Protein AF-A0A2U8FQ97-F1 (afdb_monomer_lite)

Radius of gyration: 16.08 Å; chains: 1; bounding box: 51×28×32 Å

pLDDT: mean 88.87, std 15.56, range [47.72, 98.44]

Sequence (72 aa):
MSRADVLDWMRIAGYHADMRTFLRLYTENRISKRVADEAYRTGTRQKLAGMRCMCHECTKAPTSTTTGEPEK

Foldseek 3Di:
DDPVVLLQQLLCCLLVVPVVSLVVSCVVVVDPPVSSVVSSVNSVVCNVVVHQDPDPVSPPDPPDPDDDDDDD

Structure (mmCIF, N/CA/C/O backbone):
data_AF-A0A2U8FQ97-F1
#
_entry.id   AF-A0A2U8FQ97-F1
#
loop_
_atom_site.group_PDB
_atom_site.id
_atom_site.type_symbol
_atom_site.label_atom_id
_atom_site.label_alt_id
_atom_site.label_comp_id
_atom_site.label_asym_id
_atom_site.label_entity_id
_atom_site.label_seq_id
_atom_site.pdbx_PDB_ins_code
_atom_site.Cartn_x
_atom_site.Cartn_y
_atom_site.Cartn_z
_atom_site.occupancy
_atom_site.B_iso_or_equiv
_atom_site.auth_seq_id
_atom_site.auth_comp_id
_atom_site.auth_asym_id
_atom_site.auth_atom_id
_atom_site.pdbx_PDB_model_num
ATOM 1 N N . MET A 1 1 ? -12.207 10.863 4.146 1.00 74.69 1 MET A N 1
ATOM 2 C CA . MET A 1 1 ? -11.683 9.838 3.223 1.00 74.69 1 MET A CA 1
ATOM 3 C C . MET A 1 1 ? -12.646 8.667 3.254 1.00 74.69 1 MET A C 1
ATOM 5 O O . MET A 1 1 ? -13.062 8.286 4.345 1.00 74.69 1 MET A O 1
ATOM 9 N N . SER A 1 2 ? -13.079 8.167 2.099 1.00 92.62 2 SER A N 1
ATOM 10 C CA . SER A 1 2 ? -13.955 6.996 2.047 1.00 92.62 2 SER A CA 1
ATOM 11 C C . SER A 1 2 ? -13.162 5.726 2.373 1.00 92.62 2 SER A C 1
ATOM 13 O O . SER A 1 2 ? -11.936 5.695 2.257 1.00 92.62 2 SER A O 1
ATOM 15 N N . ARG A 1 3 ? -13.850 4.644 2.759 1.00 92.31 3 ARG A N 1
ATOM 16 C CA . ARG A 1 3 ? -13.189 3.345 2.964 1.00 92.31 3 ARG A CA 1
ATOM 17 C C . ARG A 1 3 ? -12.492 2.860 1.689 1.00 92.31 3 ARG A C 1
ATOM 19 O O . ARG A 1 3 ? -11.424 2.268 1.792 1.00 92.31 3 ARG A O 1
ATOM 26 N N . ALA A 1 4 ? -13.093 3.094 0.522 1.00 94.88 4 ALA A N 1
ATOM 27 C CA . ALA A 1 4 ? -12.509 2.712 -0.760 1.00 94.88 4 ALA A CA 1
ATOM 28 C C . ALA A 1 4 ? -11.186 3.453 -0.993 1.00 94.88 4 ALA A C 1
ATOM 30 O O . ALA A 1 4 ? -10.171 2.808 -1.241 1.00 94.88 4 ALA A O 1
ATOM 31 N N . ASP A 1 5 ? -11.169 4.768 -0.757 1.00 95.12 5 ASP A N 1
ATOM 32 C CA . ASP A 1 5 ? -9.963 5.586 -0.909 1.00 95.12 5 ASP A CA 1
ATOM 33 C C . ASP A 1 5 ? -8.836 5.075 0.003 1.00 95.12 5 ASP A C 1
ATOM 35 O O . ASP A 1 5 ? -7.694 4.952 -0.429 1.00 95.12 5 ASP A O 1
ATOM 39 N N . VAL A 1 6 ? -9.141 4.735 1.265 1.00 96.69 6 VAL A N 1
ATOM 40 C CA . VAL A 1 6 ? -8.143 4.198 2.211 1.00 96.69 6 VAL A CA 1
ATOM 41 C C . VAL A 1 6 ? -7.520 2.909 1.676 1.00 96.69 6 VAL A C 1
ATOM 43 O O . VAL A 1 6 ? -6.308 2.728 1.779 1.00 96.69 6 VAL A O 1
ATOM 46 N N . LEU A 1 7 ? -8.327 2.011 1.105 1.00 97.25 7 LEU A N 1
ATOM 47 C CA . LEU A 1 7 ? -7.831 0.757 0.538 1.00 97.25 7 LEU A CA 1
ATOM 48 C C . LEU A 1 7 ? -6.963 0.997 -0.699 1.00 97.25 7 LEU A C 1
ATOM 50 O O . LEU A 1 7 ? -5.932 0.339 -0.847 1.00 97.25 7 LEU A O 1
ATOM 54 N N . ASP A 1 8 ? -7.319 1.972 -1.535 1.00 96.88 8 ASP A N 1
ATOM 55 C CA . ASP A 1 8 ? -6.488 2.380 -2.667 1.00 96.88 8 ASP A CA 1
ATOM 56 C C . ASP A 1 8 ? -5.146 2.954 -2.199 1.00 96.88 8 ASP A C 1
ATOM 58 O O . ASP A 1 8 ? -4.096 2.573 -2.723 1.00 96.88 8 ASP A O 1
ATOM 62 N N . TRP A 1 9 ? -5.142 3.784 -1.153 1.00 96.94 9 TRP A N 1
ATOM 63 C CA . TRP A 1 9 ? -3.910 4.296 -0.550 1.00 96.94 9 TRP A CA 1
ATOM 64 C C . TRP A 1 9 ? -3.066 3.197 0.103 1.00 96.94 9 TRP A C 1
ATOM 66 O O . TRP A 1 9 ? -1.846 3.198 -0.045 1.00 96.94 9 TRP A O 1
ATOM 76 N N . MET A 1 10 ? -3.685 2.215 0.763 1.00 98.06 10 MET A N 1
ATOM 77 C CA . MET A 1 10 ? -2.977 1.044 1.297 1.00 98.06 10 MET A CA 1
ATOM 78 C C . ME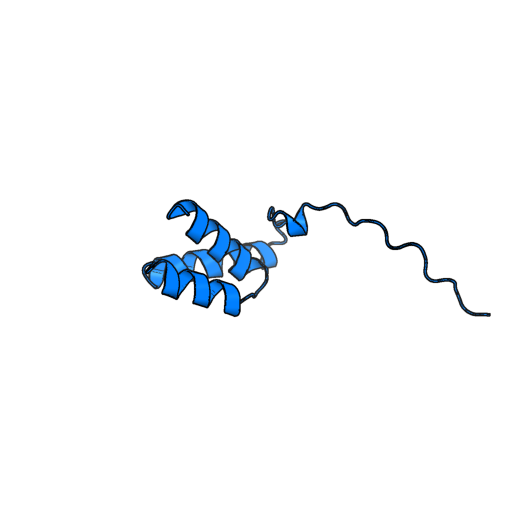T A 1 10 ? -2.359 0.196 0.180 1.00 98.06 10 MET A C 1
ATOM 80 O O . MET A 1 10 ? -1.244 -0.307 0.332 1.00 98.06 10 MET A O 1
ATOM 84 N N . ARG A 1 11 ? -3.046 0.067 -0.961 1.00 98.12 11 ARG A N 1
ATOM 85 C CA . ARG A 1 11 ? -2.506 -0.592 -2.155 1.00 98.12 11 ARG A CA 1
ATOM 86 C C . ARG A 1 11 ? -1.314 0.177 -2.721 1.00 98.12 11 ARG A C 1
ATOM 88 O O . ARG A 1 11 ? -0.294 -0.434 -3.024 1.00 98.12 11 ARG A O 1
ATOM 95 N N . ILE A 1 12 ? -1.405 1.503 -2.822 1.00 97.94 12 ILE A N 1
ATOM 96 C CA . ILE A 1 12 ? -0.289 2.361 -3.253 1.00 97.94 12 ILE A CA 1
ATOM 97 C C . ILE A 1 12 ? 0.900 2.205 -2.292 1.00 97.94 12 ILE A C 1
ATOM 99 O O . ILE A 1 12 ? 2.015 1.953 -2.742 1.00 97.94 12 ILE A O 1
ATOM 103 N N . ALA A 1 13 ? 0.673 2.240 -0.978 1.00 97.75 13 ALA A N 1
ATOM 104 C CA . ALA A 1 13 ? 1.717 2.003 0.020 1.00 97.75 13 ALA A CA 1
ATOM 105 C C . ALA A 1 13 ? 2.403 0.637 -0.181 1.00 97.75 13 ALA A C 1
ATOM 107 O O . ALA A 1 13 ? 3.631 0.547 -0.181 1.00 97.75 13 ALA A O 1
ATOM 108 N N . GLY A 1 14 ? 1.619 -0.409 -0.461 1.00 98.06 14 GLY A N 1
ATOM 109 C CA . GLY A 1 14 ? 2.112 -1.740 -0.821 1.00 98.06 14 GLY A CA 1
ATOM 110 C C . GLY A 1 14 ? 2.967 -1.787 -2.081 1.00 98.06 14 GLY A C 1
ATOM 111 O O . GLY A 1 14 ? 3.970 -2.503 -2.126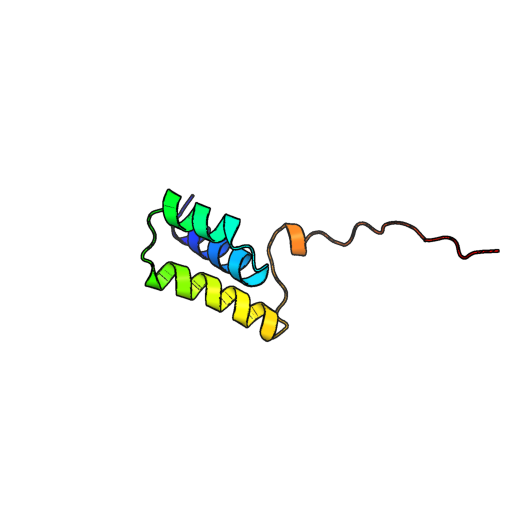 1.00 98.06 14 GLY A O 1
ATOM 112 N N . TYR A 1 15 ? 2.597 -1.008 -3.096 1.00 98.38 15 TYR A N 1
ATOM 113 C CA . TYR A 1 15 ? 3.370 -0.863 -4.326 1.00 98.38 15 TYR A CA 1
ATOM 114 C C . TYR A 1 15 ? 4.725 -0.189 -4.057 1.00 98.38 15 TYR A C 1
ATOM 116 O O . TYR A 1 15 ? 5.762 -0.632 -4.552 1.00 98.38 15 TYR A O 1
ATOM 124 N N . HIS A 1 16 ? 4.745 0.856 -3.232 1.00 97.56 16 HIS A N 1
ATOM 125 C CA . HIS A 1 16 ? 5.952 1.632 -2.928 1.00 97.56 16 HIS A CA 1
ATOM 126 C C . HIS A 1 16 ? 6.807 1.066 -1.787 1.00 97.56 16 HIS A C 1
ATOM 128 O O . HIS A 1 16 ? 7.879 1.601 -1.525 1.00 97.56 16 HIS A O 1
ATOM 134 N N . ALA A 1 17 ? 6.379 -0.030 -1.156 1.00 97.31 17 ALA A N 1
ATOM 135 C CA . ALA A 1 17 ? 6.966 -0.556 0.077 1.00 97.31 17 ALA A CA 1
ATOM 136 C C . ALA A 1 17 ? 6.977 0.463 1.241 1.00 97.31 17 ALA A C 1
ATOM 138 O O . ALA A 1 17 ? 7.832 0.411 2.125 1.00 97.31 17 ALA A O 1
ATOM 139 N N . ASP A 1 18 ? 6.012 1.388 1.254 1.00 97.44 18 ASP A N 1
ATOM 140 C CA . ASP A 1 18 ? 5.888 2.429 2.275 1.00 97.44 18 ASP A CA 1
ATOM 141 C C . ASP A 1 18 ? 5.096 1.919 3.484 1.00 97.44 18 ASP A C 1
ATOM 143 O O . ASP A 1 18 ? 3.879 2.087 3.620 1.00 97.44 18 ASP A O 1
ATOM 147 N N . MET A 1 19 ? 5.822 1.279 4.395 1.00 97.19 19 MET A N 1
ATOM 148 C CA . MET A 1 19 ? 5.233 0.701 5.596 1.00 97.19 19 MET A CA 1
ATOM 149 C C . MET A 1 19 ? 4.746 1.759 6.595 1.00 97.19 19 MET A C 1
ATOM 151 O O . MET A 1 19 ? 3.824 1.509 7.373 1.00 97.19 19 MET A O 1
ATOM 155 N N . ARG A 1 20 ? 5.317 2.967 6.553 1.00 97.81 20 ARG A N 1
ATOM 156 C CA . ARG A 1 20 ? 4.931 4.061 7.448 1.00 97.81 20 ARG A CA 1
ATOM 157 C C . ARG A 1 20 ? 3.536 4.565 7.104 1.00 97.81 20 ARG A C 1
ATOM 159 O O . ARG A 1 20 ? 2.691 4.688 7.992 1.00 97.81 20 ARG A O 1
ATOM 166 N N . THR A 1 21 ? 3.286 4.800 5.819 1.00 97.06 21 THR A N 1
ATOM 167 C CA . THR A 1 21 ? 1.971 5.217 5.326 1.00 97.06 21 THR A CA 1
ATOM 168 C C . THR A 1 21 ? 0.932 4.120 5.529 1.00 97.06 21 THR A C 1
ATOM 170 O O . THR A 1 21 ? -0.166 4.410 6.003 1.00 97.06 21 THR A O 1
ATOM 173 N N . PHE A 1 22 ? 1.281 2.854 5.274 1.00 98.00 22 PHE A N 1
ATOM 174 C CA . PHE A 1 22 ? 0.380 1.729 5.540 1.00 98.00 22 PHE A CA 1
ATOM 175 C C . PHE A 1 22 ? -0.086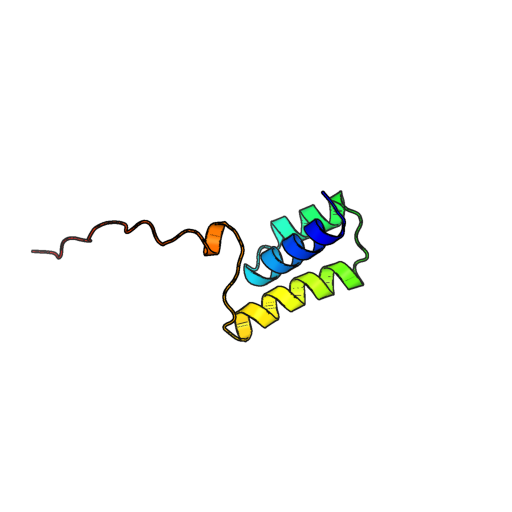 1.684 7.002 1.00 98.00 22 PHE A C 1
ATOM 177 O O . PHE A 1 22 ? -1.291 1.639 7.262 1.00 98.00 22 PHE A O 1
ATOM 184 N N . LEU A 1 23 ? 0.849 1.743 7.958 1.00 97.44 23 LEU A N 1
ATOM 185 C CA . LEU A 1 23 ? 0.523 1.690 9.385 1.00 97.44 23 LEU A CA 1
ATOM 186 C C . LEU A 1 23 ? -0.330 2.878 9.826 1.00 97.44 23 LEU A C 1
ATOM 188 O O . LEU A 1 23 ? -1.286 2.687 10.574 1.00 97.44 23 LEU A O 1
ATOM 192 N N . ARG A 1 24 ? -0.027 4.082 9.331 1.00 97.38 24 ARG A N 1
ATOM 193 C CA . ARG A 1 24 ? -0.828 5.279 9.603 1.00 97.38 24 ARG A CA 1
ATOM 194 C C . ARG A 1 24 ? -2.269 5.116 9.113 1.00 97.38 24 ARG A C 1
ATOM 196 O O . ARG A 1 24 ? -3.208 5.337 9.871 1.00 97.38 24 ARG A O 1
ATOM 203 N N . LEU A 1 25 ? -2.453 4.672 7.869 1.00 96.94 25 LEU A N 1
ATOM 204 C CA . LEU A 1 25 ? -3.783 4.434 7.304 1.00 96.94 25 LEU A CA 1
ATOM 205 C C . LEU A 1 25 ? -4.542 3.357 8.085 1.00 96.94 25 LEU A C 1
ATOM 207 O O . LEU A 1 25 ? -5.747 3.491 8.303 1.00 96.94 25 LEU A O 1
ATOM 211 N N . TYR A 1 26 ? -3.841 2.306 8.517 1.00 96.88 26 TYR A N 1
ATOM 212 C CA . TYR A 1 26 ? -4.409 1.207 9.290 1.00 96.88 26 TYR A CA 1
ATOM 213 C C . TYR A 1 26 ? -4.922 1.661 10.661 1.00 96.88 26 TYR A C 1
ATOM 215 O O . TYR A 1 26 ? -6.061 1.349 11.018 1.00 96.88 26 TYR A O 1
ATOM 223 N N . THR A 1 27 ? -4.122 2.426 11.409 1.00 96.19 27 THR A N 1
ATOM 224 C CA . THR A 1 27 ? -4.486 2.888 12.755 1.00 96.19 27 THR A CA 1
ATOM 225 C C . THR A 1 27 ? -5.568 3.964 12.726 1.00 96.19 27 THR A C 1
ATOM 227 O O . THR A 1 27 ? -6.524 3.881 13.497 1.00 96.19 27 THR A O 1
ATOM 230 N N . GLU A 1 28 ? -5.463 4.935 11.817 1.00 96.81 28 GLU A N 1
ATOM 231 C CA . GLU A 1 28 ? -6.393 6.067 11.737 1.00 96.81 28 GLU A CA 1
ATOM 232 C C . GLU A 1 28 ? -7.787 5.646 11.243 1.00 96.81 28 GLU A C 1
ATOM 234 O O . GLU A 1 28 ? -8.792 6.168 11.722 1.00 96.81 28 GLU A O 1
ATOM 239 N N . ASN A 1 29 ? -7.873 4.673 10.328 1.00 96.25 29 ASN A N 1
ATOM 240 C CA . ASN A 1 29 ? -9.139 4.304 9.675 1.00 96.25 29 ASN A CA 1
ATOM 241 C C . ASN A 1 29 ? -9.753 2.992 10.187 1.00 96.25 29 ASN A C 1
ATOM 243 O O . ASN A 1 29 ? -10.827 2.603 9.725 1.00 96.25 29 ASN A O 1
ATOM 247 N N . ARG A 1 30 ? -9.092 2.302 11.131 1.00 93.19 30 ARG A N 1
ATOM 248 C CA . ARG A 1 30 ? -9.580 1.070 11.788 1.00 93.19 30 ARG A CA 1
ATOM 249 C C . ARG A 1 30 ? -10.071 0.003 10.799 1.00 93.19 30 ARG A C 1
ATOM 251 O O . ARG A 1 30 ? -11.101 -0.645 10.994 1.00 93.19 30 ARG A O 1
ATOM 258 N N . ILE A 1 31 ? -9.334 -0.175 9.706 1.00 94.44 31 ILE A N 1
ATOM 259 C CA . ILE A 1 31 ? -9.619 -1.211 8.712 1.00 94.44 31 ILE A CA 1
ATOM 260 C C . ILE A 1 31 ? -9.304 -2.581 9.323 1.00 94.44 31 ILE A C 1
ATOM 262 O O . ILE A 1 31 ? -8.340 -2.736 10.065 1.00 94.44 31 ILE A O 1
ATOM 266 N N . SER A 1 32 ? -10.100 -3.604 9.001 1.00 96.56 32 SER A N 1
ATOM 267 C CA . SER A 1 32 ? -9.781 -4.980 9.401 1.00 96.56 32 SER A CA 1
ATOM 268 C C . SER A 1 32 ? -8.393 -5.373 8.894 1.00 96.56 32 SER A C 1
ATOM 270 O O . SER A 1 32 ? -8.110 -5.220 7.704 1.00 96.56 32 SER A O 1
ATOM 272 N N . LYS A 1 33 ? -7.565 -5.953 9.773 1.00 96.06 33 LYS A N 1
ATOM 273 C CA . LYS A 1 33 ? -6.205 -6.410 9.450 1.00 96.06 33 LYS A CA 1
ATOM 274 C C . LYS A 1 33 ? -6.147 -7.227 8.158 1.00 96.06 33 LYS A C 1
ATOM 276 O O . LYS A 1 33 ? -5.299 -6.970 7.316 1.00 96.06 33 LYS A O 1
ATOM 281 N N . ARG A 1 34 ? -7.085 -8.163 7.966 1.00 98.06 34 ARG A N 1
ATOM 282 C CA . ARG A 1 34 ? -7.138 -9.008 6.762 1.00 98.06 34 ARG A CA 1
ATOM 283 C C . ARG A 1 34 ? -7.259 -8.175 5.484 1.00 98.06 34 ARG A C 1
ATOM 285 O O . ARG A 1 34 ? -6.549 -8.434 4.522 1.00 98.06 34 ARG A O 1
ATOM 292 N N . VAL A 1 35 ? -8.149 -7.183 5.492 1.00 97.75 35 VAL A N 1
ATOM 293 C CA . VAL A 1 35 ? -8.429 -6.332 4.327 1.00 97.75 35 VAL A CA 1
ATOM 294 C C . VAL A 1 35 ? -7.261 -5.380 4.060 1.00 97.75 35 VAL A C 1
ATOM 296 O O . VAL A 1 35 ? -6.877 -5.191 2.910 1.00 97.75 35 VAL A O 1
ATOM 299 N N . ALA A 1 36 ? -6.663 -4.823 5.116 1.00 97.69 36 ALA A N 1
ATOM 300 C CA . ALA A 1 36 ? -5.486 -3.968 4.996 1.00 97.69 36 ALA A CA 1
ATOM 301 C C . ALA A 1 36 ? -4.286 -4.741 4.414 1.00 97.69 36 ALA A C 1
ATOM 303 O O . ALA A 1 36 ? -3.688 -4.306 3.429 1.00 97.69 36 ALA A O 1
ATOM 304 N N . ASP A 1 37 ? -3.987 -5.925 4.961 1.00 98.12 37 ASP A N 1
ATOM 305 C CA . ASP A 1 37 ? -2.900 -6.789 4.486 1.00 98.12 37 ASP A CA 1
ATOM 306 C C . ASP A 1 37 ? -3.102 -7.200 3.017 1.00 98.12 37 ASP A C 1
ATOM 308 O O . ASP A 1 37 ? -2.151 -7.232 2.236 1.00 98.12 37 ASP A O 1
ATOM 312 N N . GLU A 1 38 ? -4.339 -7.513 2.623 1.00 98.44 38 GLU A N 1
ATOM 313 C CA . GLU A 1 38 ? -4.685 -7.875 1.247 1.00 98.44 38 GLU A CA 1
ATOM 314 C C . GLU A 1 38 ? -4.470 -6.713 0.268 1.00 98.44 38 GLU A C 1
ATOM 316 O O . GLU A 1 38 ? -3.888 -6.917 -0.804 1.00 98.44 38 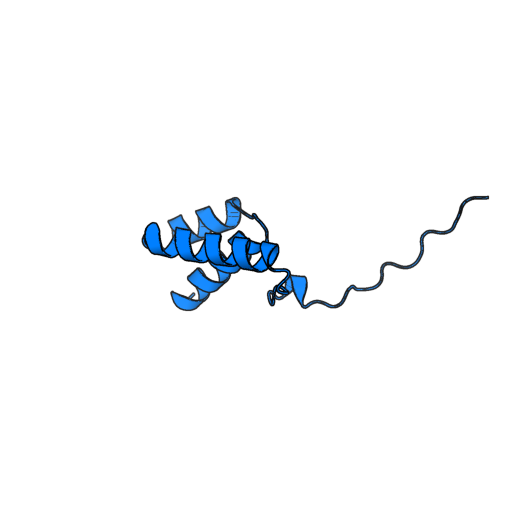GLU A O 1
ATOM 321 N N . ALA A 1 39 ? -4.868 -5.494 0.644 1.00 98.06 39 ALA A N 1
ATOM 322 C CA . ALA A 1 39 ? -4.628 -4.295 -0.155 1.00 98.06 39 ALA A CA 1
ATOM 323 C C . ALA A 1 39 ? -3.122 -4.043 -0.338 1.00 98.06 39 ALA A C 1
ATOM 325 O O . ALA A 1 39 ? -2.652 -3.907 -1.472 1.00 98.06 39 ALA A O 1
ATOM 326 N N . TYR A 1 40 ? -2.349 -4.089 0.753 1.00 98.44 40 TYR A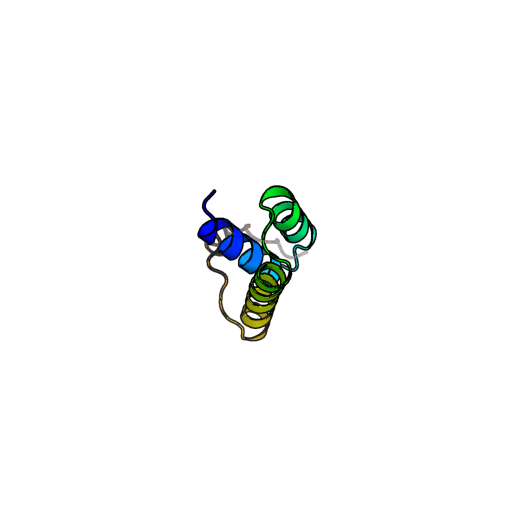 N 1
ATOM 327 C CA . TYR A 1 40 ? -0.897 -3.907 0.716 1.00 98.44 40 TYR A CA 1
ATOM 328 C C . TYR A 1 40 ? -0.213 -4.957 -0.174 1.00 98.44 40 TYR A C 1
ATOM 330 O O . TYR A 1 40 ? 0.516 -4.624 -1.110 1.00 98.44 40 TYR A O 1
ATOM 338 N N . ARG A 1 41 ? -0.512 -6.246 0.041 1.00 98.38 41 ARG A N 1
ATOM 339 C CA . ARG A 1 41 ? 0.045 -7.346 -0.769 1.00 98.38 41 ARG A CA 1
ATOM 340 C C . ARG A 1 41 ? -0.339 -7.238 -2.237 1.00 98.38 41 ARG A C 1
ATOM 342 O O . ARG A 1 41 ? 0.442 -7.621 -3.103 1.00 98.38 41 ARG A O 1
ATOM 349 N N . THR A 1 42 ? -1.535 -6.742 -2.537 1.00 98.38 42 THR A N 1
ATOM 350 C CA . THR A 1 42 ? -1.962 -6.511 -3.919 1.00 98.38 42 THR A CA 1
ATOM 351 C C . THR A 1 42 ? -1.090 -5.460 -4.591 1.00 98.38 42 THR A C 1
ATOM 353 O O . THR A 1 42 ? -0.601 -5.721 -5.685 1.00 98.38 42 THR A O 1
ATOM 356 N N . GLY A 1 43 ? -0.792 -4.347 -3.917 1.00 97.69 43 GLY A N 1
ATOM 357 C CA . GLY A 1 43 ? 0.167 -3.357 -4.411 1.00 97.69 43 GLY A CA 1
ATOM 358 C C . GLY A 1 43 ? 1.558 -3.940 -4.660 1.00 97.69 43 GLY A C 1
ATOM 359 O O . GLY A 1 43 ? 2.139 -3.746 -5.727 1.00 97.69 43 GLY A O 1
ATOM 360 N N . THR A 1 44 ? 2.070 -4.736 -3.716 1.00 98.31 44 THR A N 1
ATOM 361 C CA . THR A 1 44 ? 3.369 -5.409 -3.874 1.00 98.31 44 THR A CA 1
ATOM 362 C C . THR A 1 44 ? 3.373 -6.355 -5.079 1.00 98.31 44 THR A C 1
ATOM 364 O O . THR A 1 44 ? 4.298 -6.320 -5.888 1.00 98.31 44 THR A O 1
ATOM 367 N N . ARG A 1 45 ? 2.318 -7.165 -5.255 1.00 98.38 45 ARG A N 1
ATOM 368 C CA . ARG A 1 45 ? 2.174 -8.057 -6.418 1.00 98.38 45 ARG A CA 1
ATOM 369 C C . ARG A 1 45 ? 2.084 -7.288 -7.732 1.00 98.38 45 ARG A C 1
ATOM 371 O O . ARG A 1 45 ? 2.655 -7.738 -8.716 1.00 98.38 45 ARG A O 1
ATOM 378 N N . GLN A 1 46 ? 1.414 -6.137 -7.752 1.00 97.44 46 GLN A N 1
ATOM 379 C CA . GLN A 1 46 ? 1.346 -5.283 -8.941 1.00 97.44 46 GLN A CA 1
ATOM 380 C C . GLN A 1 46 ? 2.730 -4.813 -9.382 1.00 97.44 46 GLN A C 1
ATOM 382 O O . GLN A 1 46 ? 3.058 -4.930 -10.561 1.00 97.44 46 GLN A O 1
ATOM 387 N N . LYS A 1 47 ? 3.566 -4.374 -8.434 1.00 96.88 47 LYS A N 1
ATOM 388 C CA . LYS A 1 47 ? 4.960 -4.012 -8.714 1.00 96.88 47 LYS A CA 1
ATOM 389 C C . LYS A 1 47 ? 5.767 -5.200 -9.241 1.00 96.88 47 LYS A C 1
ATOM 391 O O . LYS A 1 47 ? 6.475 -5.055 -10.230 1.00 96.88 47 LYS A O 1
ATOM 396 N N . LEU A 1 48 ? 5.638 -6.374 -8.617 1.00 96.94 48 LEU A N 1
ATOM 397 C CA . LEU A 1 48 ? 6.337 -7.593 -9.053 1.00 96.94 48 LEU A CA 1
ATOM 398 C C . LEU A 1 48 ? 5.896 -8.068 -10.445 1.00 96.94 48 LEU A C 1
ATOM 400 O O . LEU A 1 48 ? 6.707 -8.600 -11.193 1.00 96.94 48 LEU A O 1
ATOM 404 N N . ALA A 1 49 ? 4.633 -7.847 -10.807 1.00 97.31 49 ALA A N 1
ATOM 405 C CA . ALA A 1 49 ? 4.093 -8.151 -12.129 1.00 97.31 49 ALA A CA 1
ATOM 406 C C . ALA A 1 49 ? 4.444 -7.094 -13.197 1.00 97.31 49 ALA A C 1
ATOM 408 O O . ALA A 1 49 ? 3.978 -7.202 -14.328 1.00 97.31 49 ALA A O 1
ATOM 409 N N . GLY A 1 50 ? 5.210 -6.052 -12.851 1.00 95.81 50 GLY A N 1
ATOM 410 C CA . GLY A 1 50 ? 5.574 -4.973 -13.773 1.00 95.81 50 GLY A CA 1
ATOM 411 C C . GLY A 1 50 ? 4.415 -4.045 -14.151 1.00 95.81 50 GLY A C 1
ATOM 412 O O . GLY A 1 50 ? 4.524 -3.290 -15.115 1.00 95.81 50 GLY A O 1
ATOM 413 N N . MET A 1 51 ? 3.297 -4.077 -13.416 1.00 94.75 51 MET A N 1
ATOM 414 C CA . MET A 1 51 ? 2.189 -3.153 -13.657 1.00 94.75 51 MET A CA 1
ATOM 415 C C . MET A 1 51 ? 2.586 -1.738 -13.240 1.00 94.75 51 MET A C 1
ATOM 417 O O . MET A 1 51 ? 3.168 -1.543 -12.178 1.00 94.75 51 MET A O 1
ATOM 421 N N . ARG A 1 52 ? 2.218 -0.733 -14.037 1.00 92.88 52 ARG A N 1
ATOM 422 C CA . ARG A 1 52 ? 2.473 0.673 -13.703 1.00 92.88 52 ARG A CA 1
ATOM 423 C C . ARG A 1 52 ? 1.588 1.134 -12.537 1.00 92.88 52 ARG A C 1
ATOM 425 O O . ARG A 1 52 ? 0.379 0.909 -12.540 1.00 92.88 52 ARG A O 1
ATOM 432 N N . CYS A 1 53 ? 2.172 1.853 -11.578 1.00 94.00 53 CYS A N 1
ATOM 433 C CA . CYS A 1 53 ? 1.404 2.569 -10.559 1.00 94.00 53 CYS A CA 1
ATOM 434 C C . CYS A 1 53 ? 0.717 3.809 -11.146 1.00 94.00 53 CYS A C 1
ATOM 436 O O . CYS A 1 53 ? 1.327 4.590 -11.877 1.00 94.00 53 CYS A O 1
ATOM 438 N N . MET A 1 54 ? -0.546 4.000 -10.771 1.00 89.19 54 MET A N 1
ATOM 439 C CA . MET A 1 54 ? -1.391 5.117 -11.206 1.00 89.19 54 MET A CA 1
ATOM 440 C C . MET A 1 54 ? -1.523 6.212 -10.135 1.00 89.19 54 MET A C 1
ATOM 442 O O . MET A 1 54 ? -2.407 7.058 -10.233 1.00 89.19 54 MET A O 1
ATOM 446 N N . CYS A 1 55 ? -0.694 6.195 -9.084 1.00 92.81 55 CYS A N 1
ATOM 447 C CA . CYS A 1 55 ? -0.694 7.277 -8.102 1.00 92.81 55 CYS A CA 1
ATOM 448 C C . CYS A 1 55 ? -0.197 8.577 -8.747 1.00 92.81 55 CYS A C 1
ATOM 450 O O . CYS A 1 55 ? 0.614 8.548 -9.674 1.00 92.81 55 CYS A O 1
ATOM 452 N N . HIS A 1 56 ? -0.644 9.713 -8.214 1.00 89.44 56 HIS A N 1
ATOM 453 C CA . HIS A 1 56 ? -0.300 11.033 -8.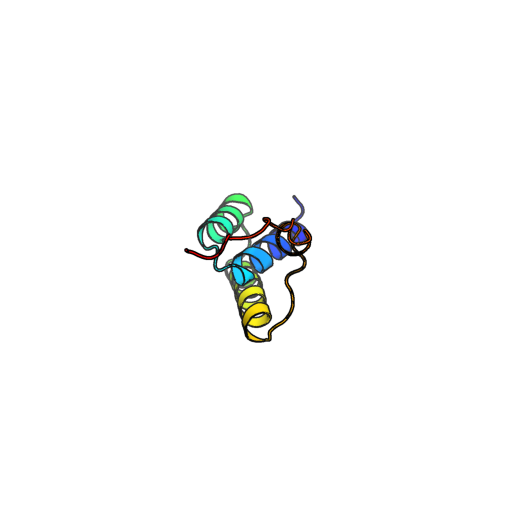740 1.00 89.44 56 HIS A CA 1
ATOM 454 C C . HIS A 1 56 ? 1.219 11.232 -8.925 1.00 89.44 56 HIS A C 1
ATOM 456 O O . HIS A 1 56 ? 1.654 11.778 -9.938 1.00 89.44 56 HIS A O 1
ATOM 462 N N . GLU A 1 57 ? 2.029 10.731 -7.988 1.00 87.88 57 GLU A N 1
ATOM 463 C CA . GLU A 1 57 ? 3.494 10.807 -8.051 1.00 87.88 57 GLU A CA 1
ATOM 464 C C . GLU A 1 57 ? 4.084 9.999 -9.217 1.00 87.88 57 GLU A C 1
ATOM 466 O O . GLU A 1 57 ? 4.977 10.486 -9.899 1.00 87.88 57 GLU A O 1
ATOM 471 N N . CYS A 1 58 ? 3.552 8.807 -9.504 1.00 90.19 58 CYS A N 1
ATOM 472 C CA . CYS A 1 58 ? 3.991 7.959 -10.624 1.00 90.19 58 CYS A CA 1
ATOM 473 C C . CYS A 1 58 ? 3.416 8.382 -11.981 1.00 90.19 58 CYS A C 1
ATOM 475 O O . CYS A 1 58 ? 3.915 7.984 -13.042 1.00 90.19 58 CYS A O 1
ATOM 477 N N . THR A 1 59 ? 2.317 9.133 -11.971 1.00 88.75 59 THR A N 1
ATOM 478 C CA . THR A 1 59 ? 1.703 9.669 -13.188 1.00 88.75 59 THR A CA 1
ATOM 479 C C . THR A 1 59 ? 2.284 11.010 -13.600 1.00 88.75 59 THR A C 1
ATOM 481 O O . THR A 1 59 ? 2.183 11.354 -14.776 1.00 88.75 59 THR A O 1
ATOM 484 N N . LYS A 1 60 ? 2.912 11.756 -12.679 1.00 86.25 60 LYS A N 1
ATOM 485 C CA . LYS A 1 60 ? 3.676 12.949 -13.047 1.00 86.25 60 LYS A CA 1
ATOM 486 C C . LYS A 1 60 ? 4.746 12.540 -14.060 1.00 86.25 60 LYS A C 1
ATOM 488 O O . LYS A 1 60 ? 5.557 11.656 -13.793 1.00 86.25 60 LYS A O 1
ATOM 493 N N . ALA A 1 61 ? 4.699 13.149 -15.245 1.00 59.44 61 ALA A N 1
ATOM 494 C CA . ALA A 1 61 ? 5.749 12.995 -16.241 1.00 59.44 61 ALA A CA 1
ATOM 495 C C . ALA A 1 61 ? 7.104 13.314 -15.585 1.00 59.44 61 ALA A C 1
ATOM 497 O O . ALA A 1 61 ? 7.145 14.201 -14.724 1.00 59.44 61 ALA A O 1
ATOM 498 N N . PRO A 1 62 ? 8.198 12.626 -15.958 1.00 58.88 62 PRO A N 1
ATOM 499 C CA . PRO A 1 62 ? 9.516 13.033 -15.508 1.00 58.88 62 PRO A CA 1
ATOM 500 C C . PRO A 1 62 ? 9.734 14.459 -16.011 1.00 58.88 62 PRO A C 1
ATOM 502 O O . PRO A 1 62 ? 9.904 14.687 -17.207 1.00 58.88 62 PRO A O 1
ATOM 505 N N . THR A 1 63 ? 9.675 15.439 -15.111 1.00 51.09 63 THR A N 1
ATOM 506 C CA . THR A 1 63 ? 10.224 16.764 -15.373 1.00 51.09 63 THR A CA 1
ATOM 507 C C . THR A 1 63 ? 11.712 16.540 -15.559 1.00 51.09 63 THR A C 1
ATOM 509 O O . THR A 1 63 ? 12.435 16.341 -14.586 1.00 51.09 63 THR A O 1
ATOM 512 N N . SER A 1 64 ? 12.119 16.448 -16.821 1.00 52.94 64 SER A N 1
ATOM 513 C CA . SER A 1 64 ? 13.490 16.324 -17.290 1.00 52.94 64 SER A CA 1
ATOM 514 C C . SER A 1 64 ? 14.420 17.201 -16.455 1.00 52.94 64 SER A C 1
ATOM 516 O O . SER A 1 64 ? 14.433 18.421 -16.610 1.00 52.94 64 SER A O 1
ATOM 518 N N . THR A 1 65 ? 15.189 16.585 -15.560 1.00 47.72 65 THR A N 1
ATOM 519 C CA . THR A 1 65 ? 16.383 17.217 -15.013 1.00 47.72 65 THR A CA 1
ATOM 520 C C . THR A 1 65 ? 17.431 17.155 -16.112 1.00 47.72 65 THR A C 1
ATOM 522 O O . THR A 1 65 ? 17.938 16.091 -16.458 1.00 47.72 65 THR A O 1
ATOM 525 N N . THR A 1 66 ? 17.643 18.311 -16.726 1.00 54.91 66 THR A N 1
ATOM 526 C CA . THR A 1 66 ? 18.691 18.624 -17.686 1.00 54.91 66 THR A CA 1
ATOM 527 C C . THR A 1 66 ? 20.044 18.083 -17.217 1.00 54.91 66 THR A C 1
ATOM 529 O O . THR A 1 66 ? 20.522 18.441 -16.147 1.00 54.91 66 THR A O 1
ATOM 532 N N . THR A 1 67 ? 20.603 17.204 -18.049 1.00 52.94 67 THR A N 1
ATOM 533 C CA . THR A 1 67 ? 22.014 17.120 -18.449 1.00 52.94 67 THR A CA 1
ATOM 534 C C . THR A 1 67 ? 23.064 17.206 -17.340 1.00 52.94 67 THR A C 1
ATOM 536 O O . THR A 1 67 ? 23.454 18.287 -16.913 1.00 52.94 67 THR A O 1
ATOM 539 N N . GLY A 1 68 ? 23.626 16.050 -16.981 1.00 53.06 68 GLY A N 1
ATOM 540 C CA . GLY A 1 68 ? 25.029 16.006 -16.582 1.00 53.06 68 GLY A CA 1
ATOM 541 C C . GLY A 1 68 ? 25.902 16.398 -17.776 1.00 53.06 68 GLY A C 1
ATOM 542 O O . GLY A 1 68 ? 25.787 15.800 -18.848 1.00 53.06 68 GLY A O 1
ATOM 543 N N . GLU A 1 69 ? 26.735 17.422 -17.606 1.00 53.59 69 GLU A N 1
ATOM 544 C CA . GLU A 1 69 ? 27.896 17.651 -18.468 1.00 53.59 69 GLU A CA 1
ATOM 545 C C . GLU A 1 69 ? 28.901 16.501 -18.277 1.00 53.59 69 GLU A C 1
ATOM 547 O O . GLU A 1 69 ? 29.137 16.087 -17.138 1.00 53.59 69 GLU A O 1
ATOM 552 N N . PRO A 1 70 ? 29.491 15.960 -19.357 1.00 67.38 70 PRO A N 1
ATOM 553 C CA . PRO A 1 70 ? 30.608 15.038 -19.249 1.00 67.38 70 PRO A CA 1
ATOM 554 C C . PRO A 1 70 ? 31.903 15.794 -18.920 1.00 67.38 70 PRO A C 1
ATOM 556 O O . PRO A 1 70 ? 32.160 16.879 -19.442 1.00 67.38 70 PRO A O 1
ATOM 559 N N . GLU A 1 71 ? 32.713 15.165 -18.072 1.00 52.25 71 GLU A N 1
ATOM 560 C CA . GLU A 1 71 ? 34.081 15.541 -17.711 1.00 52.25 71 GLU A CA 1
ATOM 561 C C . GLU A 1 71 ? 34.953 15.908 -18.927 1.00 52.25 71 GLU A C 1
ATOM 563 O O . GLU A 1 71 ? 34.961 15.207 -19.946 1.00 52.25 71 GLU A O 1
ATOM 568 N N . LYS A 1 72 ? 35.766 16.958 -18.764 1.00 60.22 72 LYS A N 1
ATOM 569 C CA . LYS A 1 72 ? 37.082 17.093 -19.396 1.00 60.22 72 LYS A CA 1
ATOM 570 C C . LYS A 1 72 ? 38.080 17.701 -18.425 1.00 60.22 72 LYS A C 1
ATOM 572 O O . LYS A 1 72 ? 37.697 18.666 -17.731 1.00 60.22 72 LYS A O 1
#

Organism: NCBI:txid1296669

Secondary structure (DSSP, 8-state):
--HHHHHHHHHHHHHHT-HHHHHHHHHHHT--HHHHHHHHHHHHHHHHTTPPP-SHHHHS-------PPP--